Protein AF-A0A2D2M611-F1 (afdb_monomer_lite)

Secondary structure (DSSP, 8-state):
---HHHHHHHHHHHHHHHHHHHHHTTSGGGG-HHHHHHHHHHHHHHHHHHHHHTTTTS-HHHHHHHHHHHHHHHHHHHHHHHHHHS--PPPP---S-PPPHHHHHHHHHHHHHH-----

Structure (mmCIF, N/CA/C/O backbone):
data_AF-A0A2D2M611-F1
#
_entry.id   AF-A0A2D2M611-F1
#
loop_
_atom_site.group_PDB
_atom_site.id
_atom_site.type_symbol
_atom_site.label_atom_id
_atom_site.label_alt_id
_atom_site.label_comp_id
_atom_site.label_asym_id
_atom_site.label_entity_id
_atom_site.label_seq_id
_atom_site.pdbx_PDB_ins_code
_atom_site.Cartn_x
_atom_site.Cartn_y
_atom_site.Cartn_z
_atom_site.occupancy
_atom_site.B_iso_or_equiv
_atom_site.auth_seq_id
_atom_site.auth_comp_id
_atom_site.auth_asym_id
_atom_site.auth_atom_id
_atom_site.pdbx_PDB_model_num
ATOM 1 N N . MET A 1 1 ? 17.462 -1.170 -12.881 1.00 52.25 1 MET A N 1
ATOM 2 C CA . MET A 1 1 ? 17.053 -0.126 -11.914 1.00 52.25 1 MET A CA 1
ATOM 3 C C . MET A 1 1 ? 16.989 -0.755 -10.534 1.00 52.25 1 MET A C 1
ATOM 5 O O . MET A 1 1 ? 16.597 -1.909 -10.445 1.00 52.25 1 MET A O 1
ATOM 9 N N . SER A 1 2 ? 17.407 -0.056 -9.477 1.00 70.12 2 SER A N 1
ATOM 10 C CA . SER A 1 2 ? 17.293 -0.592 -8.115 1.00 70.12 2 SER A CA 1
ATOM 11 C C . SER A 1 2 ? 15.817 -0.695 -7.715 1.00 70.12 2 SER A C 1
ATOM 13 O O . SER A 1 2 ? 15.104 0.307 -7.730 1.00 70.12 2 SER A O 1
ATOM 15 N N . HIS A 1 3 ? 15.356 -1.893 -7.347 1.00 84.44 3 HIS A N 1
ATOM 16 C CA . HIS A 1 3 ? 14.005 -2.109 -6.811 1.00 84.44 3 HIS A CA 1
ATOM 17 C C . HIS A 1 3 ? 13.910 -1.815 -5.307 1.00 84.44 3 HIS A C 1
ATOM 19 O O . HIS A 1 3 ? 12.874 -2.078 -4.703 1.00 84.44 3 HIS A O 1
ATOM 25 N N . ALA A 1 4 ? 14.964 -1.263 -4.693 1.00 89.25 4 ALA A N 1
ATOM 26 C CA . ALA A 1 4 ? 15.029 -1.047 -3.251 1.00 89.25 4 ALA A CA 1
ATOM 27 C C . ALA A 1 4 ? 13.846 -0.217 -2.731 1.00 89.25 4 ALA A C 1
ATOM 29 O O . ALA A 1 4 ? 13.217 -0.601 -1.750 1.00 89.25 4 ALA A O 1
ATOM 30 N N . HIS A 1 5 ? 13.481 0.867 -3.426 1.00 90.12 5 HIS A N 1
ATOM 31 C CA . HIS A 1 5 ? 12.330 1.688 -3.035 1.00 90.12 5 HIS A CA 1
ATOM 32 C C . HIS A 1 5 ? 11.005 0.926 -3.133 1.00 90.12 5 HIS A C 1
ATOM 34 O O . HIS A 1 5 ? 10.155 1.065 -2.261 1.00 90.12 5 HIS A O 1
ATOM 40 N N . THR A 1 6 ? 10.829 0.115 -4.180 1.00 93.62 6 THR A N 1
ATOM 41 C CA . THR A 1 6 ? 9.627 -0.710 -4.360 1.00 93.62 6 THR A CA 1
ATOM 42 C C . THR A 1 6 ? 9.509 -1.745 -3.244 1.00 93.62 6 THR A C 1
ATOM 44 O O . THR A 1 6 ? 8.453 -1.869 -2.634 1.00 93.62 6 THR A O 1
ATOM 47 N N . LEU A 1 7 ? 10.607 -2.440 -2.935 1.00 95.06 7 LEU A N 1
ATOM 48 C CA . LEU A 1 7 ? 10.670 -3.439 -1.868 1.00 95.06 7 LEU A CA 1
ATOM 49 C C . LEU A 1 7 ? 10.435 -2.825 -0.484 1.00 95.06 7 LEU A C 1
ATOM 51 O O . LEU A 1 7 ? 9.702 -3.398 0.315 1.00 95.06 7 LEU A O 1
ATOM 55 N N . ALA A 1 8 ? 11.019 -1.660 -0.198 1.00 94.81 8 ALA A N 1
ATOM 56 C CA . ALA A 1 8 ? 10.838 -0.996 1.090 1.00 94.81 8 ALA A CA 1
ATOM 57 C C . ALA A 1 8 ? 9.402 -0.515 1.309 1.00 94.81 8 A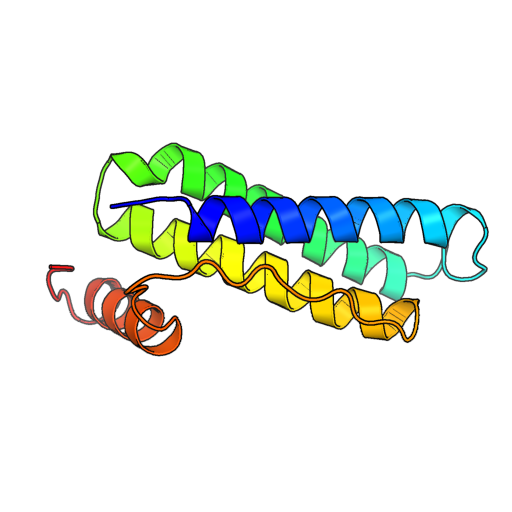LA A C 1
ATOM 59 O O . ALA A 1 8 ? 8.864 -0.686 2.401 1.00 94.81 8 ALA A O 1
ATOM 60 N N . ASP A 1 9 ? 8.765 0.036 0.276 1.00 96.00 9 ASP A N 1
ATOM 61 C CA . ASP A 1 9 ? 7.362 0.442 0.350 1.00 96.00 9 ASP A CA 1
ATOM 62 C C . ASP A 1 9 ? 6.425 -0.758 0.516 1.00 96.00 9 ASP A C 1
ATOM 64 O O . ASP A 1 9 ? 5.528 -0.729 1.359 1.00 96.00 9 ASP A O 1
ATOM 68 N N . LEU A 1 10 ? 6.666 -1.837 -0.235 1.00 97.38 10 LEU A N 1
ATOM 69 C CA . LEU A 1 10 ? 5.886 -3.067 -0.118 1.00 97.38 10 LEU A CA 1
ATOM 70 C C . LEU A 1 10 ? 6.037 -3.693 1.276 1.00 97.38 10 LEU A C 1
ATOM 72 O O . LEU A 1 10 ? 5.040 -4.007 1.923 1.00 97.38 10 LEU A O 1
ATOM 76 N N . GLY A 1 11 ? 7.272 -3.801 1.773 1.00 97.69 11 GLY A N 1
ATOM 77 C CA . GLY A 1 11 ? 7.550 -4.314 3.113 1.00 97.69 11 GLY A CA 1
ATOM 78 C C . GLY A 1 11 ? 6.939 -3.446 4.215 1.00 97.69 11 GLY A C 1
ATOM 79 O O . GLY A 1 11 ? 6.387 -3.972 5.181 1.00 97.69 11 GLY A O 1
ATOM 80 N N . PHE A 1 12 ? 6.968 -2.118 4.065 1.00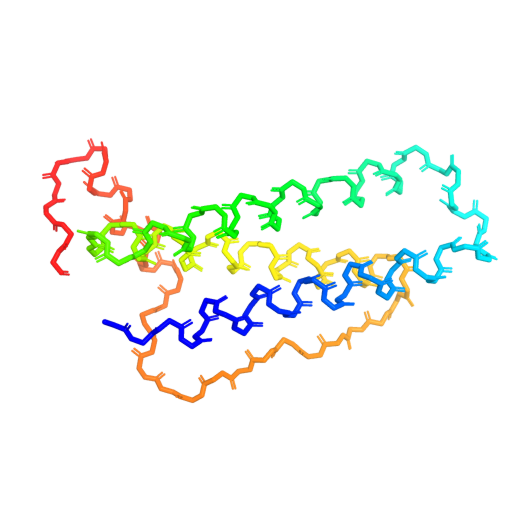 97.81 12 PHE A N 1
ATOM 81 C CA . PHE A 1 12 ? 6.280 -1.207 4.979 1.00 97.81 12 PHE A CA 1
ATOM 82 C C . PHE A 1 12 ? 4.771 -1.477 5.013 1.00 97.81 12 PHE A C 1
ATOM 84 O O . PHE A 1 12 ? 4.217 -1.660 6.097 1.00 97.81 12 PHE A O 1
ATOM 91 N N . ALA A 1 13 ? 4.121 -1.560 3.848 1.00 98.31 13 ALA A N 1
ATOM 92 C CA . ALA A 1 13 ? 2.685 -1.814 3.759 1.00 98.31 13 ALA A CA 1
ATOM 93 C C . ALA A 1 13 ? 2.298 -3.151 4.415 1.00 98.31 13 ALA A C 1
ATOM 95 O O . ALA A 1 13 ? 1.368 -3.193 5.220 1.00 98.31 13 ALA A O 1
ATOM 96 N N . GLN A 1 14 ? 3.059 -4.218 4.149 1.00 98.44 14 GLN A N 1
ATOM 97 C CA . GLN A 1 14 ? 2.863 -5.544 4.750 1.00 98.44 14 GLN A CA 1
ATOM 98 C C . GLN A 1 14 ? 3.019 -5.531 6.277 1.00 98.44 14 GLN A C 1
ATOM 100 O O . GL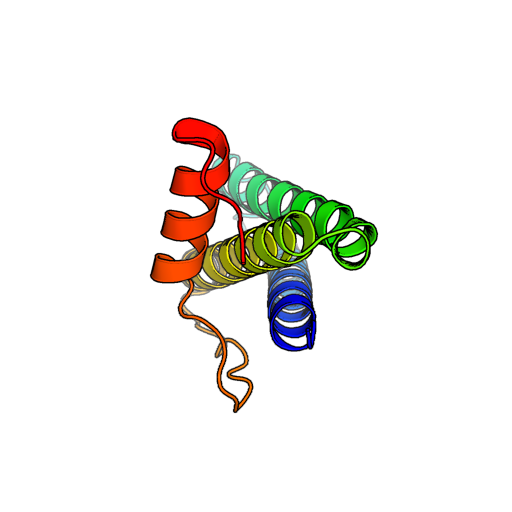N A 1 14 ? 2.242 -6.164 6.995 1.00 98.44 14 GLN A O 1
ATOM 105 N N . ASN A 1 15 ? 4.022 -4.819 6.793 1.00 97.94 15 ASN A N 1
ATOM 106 C CA . ASN A 1 15 ? 4.257 -4.726 8.233 1.00 97.94 15 ASN A CA 1
ATOM 107 C C . ASN A 1 15 ? 3.141 -3.949 8.937 1.00 97.94 15 ASN A C 1
ATOM 109 O O . ASN A 1 15 ? 2.657 -4.385 9.980 1.00 97.94 15 ASN A O 1
ATOM 113 N N . VAL A 1 16 ? 2.702 -2.832 8.353 1.00 97.94 16 VAL A N 1
ATOM 114 C CA . VAL A 1 16 ? 1.585 -2.047 8.887 1.00 97.94 16 VAL A CA 1
ATOM 115 C C . VAL A 1 16 ? 0.288 -2.849 8.849 1.00 97.94 16 VAL A C 1
ATOM 117 O O . VAL A 1 16 ? -0.404 -2.902 9.859 1.00 97.94 16 VAL A O 1
ATOM 120 N N . GLN A 1 17 ? -0.024 -3.524 7.738 1.00 98.06 17 GLN A N 1
ATOM 121 C CA . GLN A 1 17 ? -1.223 -4.360 7.630 1.00 98.06 17 GLN A CA 1
ATOM 122 C C . GLN A 1 17 ? -1.261 -5.421 8.735 1.00 98.06 17 GLN A C 1
ATOM 124 O O . GLN A 1 17 ? -2.266 -5.553 9.430 1.00 98.06 17 GLN A O 1
ATOM 129 N N . ARG A 1 18 ? -0.151 -6.139 8.940 1.00 97.69 18 ARG A N 1
ATOM 130 C CA . ARG A 1 18 ? -0.038 -7.148 9.999 1.00 97.69 18 ARG A CA 1
ATOM 131 C C . ARG A 1 18 ? -0.281 -6.550 11.381 1.00 97.69 18 ARG A C 1
ATOM 133 O O . ARG A 1 18 ? -1.102 -7.070 12.128 1.00 97.69 18 ARG A O 1
ATOM 140 N N . ALA A 1 19 ? 0.365 -5.424 11.682 1.00 96.44 19 ALA A N 1
ATOM 141 C CA . ALA A 1 19 ? 0.192 -4.732 12.954 1.00 96.44 19 ALA A CA 1
ATOM 142 C C . ALA A 1 19 ? -1.253 -4.243 13.166 1.00 96.44 19 ALA A C 1
ATOM 144 O O . ALA A 1 19 ? -1.753 -4.284 14.287 1.00 96.44 19 ALA A O 1
ATOM 145 N N . LEU A 1 20 ? -1.943 -3.804 12.107 1.00 96.56 20 LEU A N 1
ATOM 146 C CA . LEU A 1 20 ? -3.353 -3.411 12.181 1.00 96.56 20 LEU A CA 1
ATOM 147 C C . LEU A 1 20 ? -4.257 -4.616 12.439 1.00 96.56 20 LEU A C 1
ATOM 149 O O . LEU A 1 20 ? -5.108 -4.549 13.320 1.00 96.56 20 LEU A O 1
ATOM 153 N N . VAL A 1 21 ? -4.051 -5.728 11.732 1.00 96.50 21 VAL A N 1
ATOM 154 C CA . VAL A 1 21 ? -4.812 -6.967 11.960 1.00 96.50 21 VAL A CA 1
ATOM 155 C C . VAL A 1 21 ? -4.625 -7.465 13.394 1.00 96.50 21 VAL A C 1
ATOM 157 O O . VAL A 1 21 ? -5.605 -7.837 14.036 1.00 96.50 21 VAL A O 1
ATOM 160 N N . GLU A 1 22 ? -3.398 -7.427 13.916 1.00 96.06 22 GLU A N 1
ATOM 161 C CA . GLU A 1 22 ? -3.093 -7.759 15.313 1.00 96.06 22 GLU A CA 1
ATOM 162 C C . GLU A 1 22 ? -3.780 -6.795 16.292 1.00 96.06 22 GLU A C 1
ATOM 164 O O . GLU A 1 22 ? -4.421 -7.237 17.246 1.00 96.06 22 GLU A O 1
ATOM 169 N N . HIS A 1 23 ? -3.710 -5.484 16.037 1.00 94.44 23 HIS A N 1
ATOM 170 C CA . HIS A 1 23 ? -4.365 -4.459 16.853 1.00 94.44 23 HIS A CA 1
ATOM 171 C C . HIS A 1 23 ? -5.888 -4.650 16.917 1.00 94.44 23 HIS A C 1
ATOM 173 O O . HIS A 1 23 ? -6.497 -4.468 17.974 1.00 94.44 23 HIS A O 1
ATOM 179 N N . LEU A 1 24 ? -6.505 -5.054 15.804 1.00 95.50 24 LEU A N 1
ATOM 180 C CA . LEU A 1 24 ? -7.948 -5.235 15.704 1.00 95.50 24 LEU A CA 1
ATOM 181 C C . LEU A 1 24 ? -8.470 -6.452 16.480 1.00 95.50 24 LEU A C 1
ATOM 183 O O . LEU A 1 24 ? -9.626 -6.428 16.885 1.00 95.50 24 LEU A O 1
ATOM 187 N N . GLN A 1 25 ? -7.657 -7.478 16.767 1.00 93.12 25 GLN A N 1
ATOM 188 C CA . GLN A 1 25 ? -8.133 -8.695 17.454 1.00 93.12 25 GLN A CA 1
ATOM 189 C C . GLN A 1 25 ? -8.764 -8.430 18.831 1.00 93.12 25 GLN A C 1
ATOM 191 O O . GLN A 1 25 ? -9.661 -9.162 19.248 1.00 93.12 25 GLN A O 1
ATOM 196 N N . GLY A 1 26 ? -8.310 -7.387 19.533 1.00 89.69 26 GLY A N 1
ATOM 197 C CA . GLY A 1 26 ? -8.866 -6.948 20.819 1.00 89.69 26 GLY A CA 1
ATOM 198 C C . GLY A 1 26 ? -9.731 -5.687 20.735 1.00 89.69 26 GLY A C 1
ATOM 199 O O . GLY A 1 26 ? -10.114 -5.148 21.772 1.00 89.69 26 GLY A O 1
ATOM 200 N N . SER A 1 27 ? -9.999 -5.186 19.529 1.00 93.31 27 SER A N 1
ATOM 201 C CA . SER A 1 27 ? -10.702 -3.924 19.297 1.00 93.31 27 SER A CA 1
ATOM 202 C C . SER A 1 27 ? -12.195 -4.155 19.047 1.00 93.31 27 SER A C 1
ATOM 204 O O . SER A 1 27 ? -12.554 -5.110 18.355 1.00 93.31 27 SER A O 1
ATOM 206 N N . PRO A 1 28 ? -13.090 -3.259 19.507 1.00 92.00 28 PRO A N 1
ATOM 207 C CA . PRO A 1 28 ? -14.497 -3.289 19.101 1.00 92.00 28 PRO A CA 1
ATOM 208 C C . PRO A 1 28 ? -14.686 -3.079 17.589 1.00 92.00 28 PRO A C 1
ATOM 210 O O . PRO A 1 28 ? -15.744 -3.397 17.059 1.00 92.00 28 PRO A O 1
ATOM 213 N N . LEU A 1 29 ? -13.667 -2.568 16.889 1.00 93.25 29 LEU A N 1
ATOM 214 C CA . LEU A 1 29 ? -13.699 -2.333 15.445 1.00 93.25 29 LEU A CA 1
ATOM 215 C C . LEU A 1 29 ? -13.476 -3.599 14.606 1.00 93.25 29 LEU A C 1
ATOM 217 O O . LEU A 1 29 ? -13.594 -3.536 13.388 1.00 93.25 29 LEU A O 1
ATOM 221 N N . LYS A 1 30 ? -13.145 -4.753 15.205 1.00 93.44 30 LYS A N 1
ATOM 222 C CA . LYS A 1 30 ? -12.809 -5.960 14.424 1.00 93.44 30 LYS A CA 1
ATOM 223 C C . LYS A 1 30 ? -13.955 -6.424 13.511 1.00 93.44 30 LYS A C 1
ATOM 225 O O . LYS A 1 30 ? -13.694 -6.959 12.439 1.00 93.44 30 LYS A O 1
ATOM 230 N N . ASP A 1 31 ? -15.196 -6.234 13.961 1.00 94.81 31 ASP A N 1
ATOM 231 C CA . ASP A 1 31 ? -16.411 -6.663 13.261 1.00 94.81 31 ASP A CA 1
ATOM 232 C C . ASP A 1 31 ? -17.087 -5.487 12.523 1.00 94.81 31 ASP A C 1
ATOM 234 O O . ASP A 1 31 ? -18.163 -5.637 11.941 1.00 94.81 31 ASP A O 1
ATOM 238 N N . ASP A 1 32 ? -16.466 -4.302 12.536 1.00 97.00 32 ASP A N 1
ATOM 239 C CA . ASP A 1 32 ? -16.965 -3.133 11.821 1.00 97.00 32 ASP A CA 1
ATOM 240 C C . ASP A 1 32 ? -16.754 -3.294 10.307 1.00 97.00 32 ASP A C 1
ATOM 242 O O . ASP A 1 32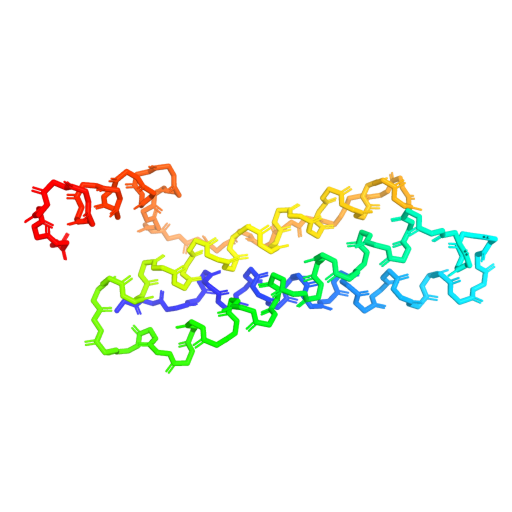 ? -15.651 -3.555 9.824 1.00 97.00 32 ASP A O 1
ATOM 246 N N . THR A 1 33 ? -17.826 -3.117 9.530 1.00 97.25 33 THR A N 1
ATOM 247 C CA . THR A 1 33 ? -17.807 -3.385 8.082 1.00 97.25 33 THR A CA 1
ATOM 248 C C . THR A 1 33 ? -16.867 -2.445 7.329 1.00 97.25 33 THR A C 1
ATOM 250 O O . THR A 1 33 ? -16.210 -2.875 6.381 1.00 97.25 33 THR A O 1
ATOM 253 N N . LEU A 1 34 ? -16.771 -1.177 7.742 1.00 96.38 34 LEU A N 1
ATOM 254 C CA . LEU A 1 34 ? -15.875 -0.210 7.103 1.00 96.38 34 LEU A CA 1
ATOM 255 C C . LEU A 1 34 ? -14.412 -0.528 7.414 1.00 96.38 34 LEU A C 1
ATOM 257 O O . LEU A 1 34 ? -13.564 -0.461 6.527 1.00 96.38 34 LEU A O 1
ATOM 261 N N . THR A 1 35 ? -14.131 -0.952 8.643 1.00 97.06 35 THR A N 1
ATOM 262 C CA . THR A 1 35 ? -12.807 -1.412 9.064 1.00 97.06 35 THR A CA 1
ATOM 263 C C . THR A 1 35 ? -12.378 -2.642 8.264 1.00 97.06 35 THR A C 1
ATOM 265 O O . THR A 1 35 ? -11.286 -2.649 7.693 1.00 97.06 35 THR A O 1
ATOM 268 N N . ILE A 1 36 ? -13.251 -3.648 8.138 1.00 96.62 36 ILE A N 1
ATOM 269 C CA . ILE A 1 36 ? -12.996 -4.848 7.326 1.00 96.62 36 ILE A CA 1
ATOM 270 C C . ILE A 1 36 ? -12.732 -4.466 5.863 1.00 96.62 36 ILE A C 1
ATOM 272 O O . ILE A 1 36 ? -11.749 -4.919 5.276 1.00 96.62 36 ILE A O 1
ATOM 276 N N . ALA A 1 37 ? -13.568 -3.601 5.280 1.00 98.00 37 ALA A N 1
ATOM 277 C CA . ALA A 1 37 ? -13.407 -3.154 3.899 1.00 98.00 37 ALA A CA 1
ATOM 278 C C . ALA A 1 37 ? -12.082 -2.405 3.680 1.00 98.00 37 ALA A C 1
ATOM 280 O O . ALA A 1 37 ? -11.404 -2.642 2.682 1.00 98.00 37 ALA A O 1
ATOM 281 N N . SER A 1 38 ? -11.679 -1.545 4.617 1.00 98.00 38 SER A N 1
ATOM 282 C CA . SER A 1 38 ? -10.418 -0.801 4.538 1.00 98.00 38 SER A CA 1
ATOM 283 C C . SER A 1 38 ? -9.187 -1.702 4.649 1.00 98.00 38 SER A C 1
ATOM 285 O O . SER A 1 38 ? -8.215 -1.496 3.919 1.00 98.00 38 SER A O 1
ATOM 287 N N . ILE A 1 39 ? -9.221 -2.718 5.518 1.00 97.88 39 ILE A N 1
ATOM 288 C CA . ILE A 1 39 ? -8.151 -3.725 5.604 1.00 97.88 39 ILE A CA 1
ATOM 289 C C . ILE A 1 39 ? -8.090 -4.557 4.316 1.00 97.88 39 ILE A C 1
ATOM 291 O O . ILE A 1 39 ? -6.997 -4.787 3.798 1.00 97.88 39 ILE A O 1
ATOM 295 N N . GLY A 1 40 ? -9.244 -4.942 3.763 1.00 98.00 40 GLY A N 1
ATOM 296 C CA . GLY A 1 40 ? -9.331 -5.658 2.489 1.00 98.00 40 GLY A CA 1
ATOM 297 C C . GLY A 1 40 ? -8.816 -4.846 1.292 1.00 98.00 40 GLY A C 1
ATOM 298 O O . GLY A 1 40 ? -8.076 -5.379 0.469 1.00 98.00 40 GLY A O 1
ATOM 299 N N . ASP A 1 41 ? -9.132 -3.548 1.204 1.00 98.44 41 ASP A N 1
ATOM 300 C CA . ASP A 1 41 ? -8.567 -2.644 0.182 1.00 98.44 41 ASP A CA 1
ATOM 301 C C . ASP A 1 41 ? -7.034 -2.600 0.266 1.00 98.44 41 ASP A C 1
ATOM 303 O O . ASP A 1 41 ? -6.349 -2.714 -0.754 1.00 98.44 41 ASP A O 1
ATOM 307 N N . LEU A 1 42 ? -6.480 -2.502 1.480 1.00 98.56 42 LEU A N 1
ATOM 308 C CA . LEU A 1 42 ? -5.033 -2.546 1.673 1.00 98.56 42 LEU A CA 1
ATOM 309 C C . LEU A 1 42 ? -4.435 -3.897 1.241 1.00 98.56 42 LEU A C 1
ATOM 311 O O . LEU A 1 42 ? -3.404 -3.912 0.567 1.00 98.56 42 LEU A O 1
ATOM 315 N N . GLU A 1 43 ? -5.086 -5.016 1.570 1.00 98.50 43 GLU A N 1
ATOM 316 C CA . GLU A 1 43 ? -4.653 -6.361 1.166 1.00 98.50 43 GLU A CA 1
ATOM 317 C C . GLU A 1 43 ? -4.570 -6.505 -0.357 1.00 98.50 43 GLU A C 1
ATOM 319 O O . GLU A 1 43 ? -3.551 -6.948 -0.891 1.00 98.50 43 GLU A O 1
ATOM 324 N N . VAL A 1 44 ? -5.604 -6.049 -1.069 1.00 98.62 44 VAL A N 1
ATOM 325 C CA . VAL A 1 44 ? -5.651 -6.079 -2.536 1.00 98.62 44 VAL A CA 1
ATOM 326 C C . VAL A 1 44 ? -4.525 -5.240 -3.141 1.00 98.62 44 VAL A C 1
ATOM 328 O O . VAL A 1 44 ? -3.865 -5.683 -4.083 1.00 98.62 44 VAL A O 1
ATOM 331 N N . ARG A 1 45 ? -4.256 -4.047 -2.597 1.00 98.75 45 ARG A N 1
ATOM 332 C CA . ARG A 1 45 ? -3.164 -3.182 -3.078 1.00 98.75 45 ARG A CA 1
ATOM 333 C C . ARG A 1 45 ? -1.794 -3.818 -2.871 1.00 98.75 45 ARG A C 1
ATOM 335 O O . ARG A 1 45 ? -0.959 -3.747 -3.771 1.00 98.75 45 ARG A O 1
ATOM 342 N N . ILE A 1 46 ? -1.566 -4.446 -1.717 1.00 98.75 46 ILE A N 1
ATOM 343 C CA . ILE A 1 46 ? -0.323 -5.173 -1.421 1.00 98.75 46 ILE A CA 1
ATOM 344 C C . ILE A 1 46 ? -0.147 -6.332 -2.405 1.00 98.75 46 ILE A C 1
ATOM 346 O O . ILE A 1 46 ? 0.913 -6.446 -3.020 1.00 98.75 46 ILE A O 1
ATOM 350 N N . ALA A 1 47 ? -1.186 -7.145 -2.609 1.00 98.75 47 ALA A N 1
ATOM 351 C CA . ALA A 1 47 ? -1.144 -8.272 -3.538 1.00 98.75 47 ALA A CA 1
ATOM 352 C C . ALA A 1 47 ? -0.885 -7.821 -4.988 1.00 98.75 47 ALA A C 1
ATOM 354 O O . ALA A 1 47 ? -0.074 -8.419 -5.696 1.00 98.75 47 ALA A O 1
ATOM 355 N N . ALA A 1 48 ? -1.521 -6.731 -5.426 1.00 98.50 48 ALA A N 1
ATOM 356 C CA . ALA A 1 48 ? -1.285 -6.155 -6.746 1.00 98.50 48 ALA A CA 1
ATOM 357 C C . ALA A 1 48 ? 0.159 -5.647 -6.904 1.00 98.50 48 ALA A C 1
ATOM 359 O O . ALA A 1 48 ? 0.799 -5.909 -7.923 1.00 98.50 48 ALA A O 1
ATOM 360 N N . ALA A 1 49 ? 0.691 -4.946 -5.897 1.00 98.38 49 ALA A N 1
ATOM 361 C CA . ALA A 1 49 ? 2.067 -4.459 -5.907 1.00 98.38 49 ALA A CA 1
ATOM 362 C C . ALA A 1 49 ? 3.090 -5.604 -5.972 1.00 98.38 49 ALA A C 1
ATOM 364 O O . ALA A 1 49 ? 4.054 -5.510 -6.733 1.00 98.38 49 ALA A O 1
ATOM 365 N N . ASP A 1 50 ? 2.858 -6.691 -5.235 1.00 98.31 50 ASP A N 1
ATOM 366 C CA . ASP A 1 50 ? 3.705 -7.887 -5.249 1.00 98.31 50 ASP A CA 1
ATOM 367 C C . ASP A 1 50 ? 3.698 -8.579 -6.626 1.00 98.31 50 ASP A C 1
ATOM 369 O O . ASP A 1 50 ? 4.749 -8.823 -7.224 1.00 98.31 50 ASP A O 1
ATOM 373 N N . ALA A 1 51 ? 2.511 -8.778 -7.209 1.00 98.31 51 ALA A N 1
ATOM 374 C CA . ALA A 1 51 ? 2.361 -9.371 -8.539 1.00 98.31 51 ALA A CA 1
ATOM 375 C C . ALA A 1 51 ? 3.011 -8.530 -9.657 1.00 98.31 51 ALA A C 1
ATOM 377 O O . ALA A 1 51 ? 3.539 -9.072 -10.634 1.00 98.31 51 ALA A O 1
ATOM 378 N N . LEU A 1 52 ? 2.983 -7.201 -9.531 1.00 97.50 52 LEU A N 1
ATOM 379 C CA . LEU A 1 52 ? 3.663 -6.290 -10.454 1.00 97.50 52 LEU A CA 1
ATOM 380 C C . LEU A 1 52 ? 5.180 -6.305 -10.246 1.00 97.50 52 LEU A C 1
ATOM 382 O O . LEU A 1 52 ? 5.932 -6.285 -11.221 1.00 97.50 52 LEU A O 1
ATOM 386 N N . LEU A 1 53 ? 5.645 -6.388 -8.998 1.00 97.19 53 LEU A N 1
ATOM 387 C CA . LEU A 1 53 ? 7.067 -6.500 -8.686 1.00 97.19 53 LEU A CA 1
ATOM 388 C C . LEU A 1 53 ? 7.679 -7.777 -9.278 1.00 97.19 53 LEU A C 1
ATOM 390 O O . LEU A 1 53 ? 8.779 -7.717 -9.825 1.00 97.19 53 LEU A O 1
ATOM 394 N N . ALA A 1 54 ? 6.947 -8.894 -9.275 1.00 97.06 54 ALA A N 1
ATOM 395 C CA . ALA A 1 54 ? 7.377 -10.137 -9.921 1.00 97.06 54 ALA A CA 1
ATOM 396 C C . ALA A 1 54 ? 7.640 -9.986 -11.437 1.00 97.06 54 ALA A C 1
ATOM 398 O O . ALA A 1 54 ? 8.398 -10.758 -12.024 1.00 97.06 54 ALA A O 1
ATOM 399 N N . GLN A 1 55 ? 7.034 -8.983 -12.080 1.00 94.88 55 GLN A N 1
ATOM 400 C CA . GLN A 1 55 ? 7.178 -8.691 -13.511 1.00 94.88 55 GLN A CA 1
ATOM 401 C C . GLN A 1 55 ? 8.144 -7.530 -13.788 1.00 94.88 55 GLN A C 1
ATOM 403 O O . GLN A 1 55 ? 8.541 -7.323 -14.930 1.00 94.88 55 GLN A O 1
ATOM 408 N N . ALA A 1 56 ? 8.587 -6.807 -12.754 1.00 93.56 56 ALA A N 1
ATOM 409 C CA . ALA A 1 56 ? 9.352 -5.564 -12.866 1.00 93.56 56 ALA A CA 1
ATOM 410 C C . ALA A 1 56 ? 10.690 -5.689 -13.620 1.00 93.56 56 ALA A C 1
ATOM 412 O O . ALA A 1 56 ? 11.256 -4.678 -14.030 1.00 93.56 56 ALA A O 1
ATOM 413 N N . GLY A 1 57 ? 11.208 -6.907 -13.794 1.00 90.25 57 GLY A N 1
ATOM 414 C CA . GLY A 1 57 ? 12.444 -7.167 -14.527 1.00 90.25 57 GLY A CA 1
ATOM 415 C C . GLY A 1 57 ? 12.308 -7.215 -16.052 1.00 90.25 57 GLY A C 1
ATOM 416 O O . GLY A 1 57 ? 13.342 -7.222 -16.717 1.00 90.25 57 GLY A O 1
ATOM 417 N N . ARG A 1 58 ? 11.096 -7.271 -16.631 1.00 91.38 58 ARG A N 1
ATOM 418 C CA . ARG A 1 58 ? 10.955 -7.477 -18.089 1.00 91.38 58 ARG A CA 1
ATOM 419 C C . ARG A 1 58 ? 10.967 -6.170 -18.891 1.00 91.38 58 ARG A C 1
ATOM 421 O O . ARG A 1 58 ? 11.317 -6.196 -20.069 1.00 91.38 58 ARG A O 1
ATOM 428 N N . SER A 1 59 ? 10.667 -5.026 -18.273 1.00 91.38 59 SER A N 1
ATOM 429 C CA . SER A 1 59 ? 10.702 -3.710 -18.925 1.00 91.38 59 SER A CA 1
ATOM 430 C C . SER A 1 59 ? 10.790 -2.542 -17.933 1.00 91.38 59 SER A C 1
ATOM 432 O O . SER A 1 59 ? 10.455 -2.665 -16.753 1.00 91.38 59 SER A O 1
ATOM 434 N N . SER A 1 60 ? 11.195 -1.361 -18.421 1.00 90.00 60 SER A N 1
ATOM 435 C CA . SER A 1 60 ? 11.145 -0.107 -17.647 1.00 90.00 60 SER A CA 1
ATOM 436 C C . SER A 1 60 ? 9.714 0.257 -17.228 1.00 90.00 60 SER A C 1
ATOM 438 O O . SER A 1 60 ? 9.509 0.804 -16.144 1.00 90.00 60 SER A O 1
ATOM 440 N N . VAL A 1 61 ? 8.728 -0.094 -18.059 1.00 92.62 61 VAL A N 1
ATOM 441 C CA . VAL A 1 61 ? 7.293 0.107 -17.816 1.00 92.62 61 VAL A CA 1
ATOM 442 C C . VAL A 1 61 ? 6.808 -0.731 -16.643 1.00 92.62 61 VAL A C 1
ATOM 444 O O . VAL A 1 61 ? 6.185 -0.187 -15.731 1.00 92.62 61 VAL A O 1
ATOM 447 N N . GLU A 1 62 ? 7.126 -2.025 -16.598 1.00 93.69 62 GLU A N 1
ATOM 448 C CA . GLU A 1 62 ? 6.747 -2.878 -15.465 1.00 93.69 62 GLU A CA 1
ATOM 449 C C . GLU A 1 62 ? 7.474 -2.458 -14.186 1.00 93.69 62 GLU A C 1
ATOM 451 O O . GLU A 1 62 ? 6.851 -2.395 -13.127 1.00 93.69 62 GLU A O 1
ATOM 456 N N . ALA A 1 63 ? 8.754 -2.077 -14.272 1.00 93.31 63 ALA A N 1
ATOM 457 C CA . ALA A 1 63 ? 9.490 -1.543 -13.126 1.00 93.31 63 ALA A CA 1
ATOM 458 C C . ALA A 1 63 ? 8.831 -0.279 -12.550 1.00 93.31 63 ALA A C 1
ATOM 460 O O . ALA A 1 63 ? 8.674 -0.154 -11.331 1.00 93.31 63 ALA A O 1
ATOM 461 N N . ALA A 1 64 ? 8.418 0.646 -13.419 1.00 92.88 64 ALA A N 1
ATOM 462 C CA . ALA A 1 64 ? 7.719 1.859 -13.021 1.00 92.88 64 ALA A CA 1
ATOM 463 C C . ALA A 1 64 ? 6.324 1.553 -12.445 1.00 92.88 64 ALA A C 1
ATOM 465 O O . ALA A 1 64 ? 5.934 2.113 -11.420 1.00 92.88 64 ALA A O 1
ATOM 466 N N . THR A 1 65 ? 5.592 0.622 -13.057 1.00 95.25 65 THR A N 1
ATOM 467 C CA . THR A 1 65 ? 4.253 0.219 -12.604 1.00 95.25 65 THR A CA 1
ATOM 468 C C . THR A 1 65 ? 4.317 -0.412 -11.211 1.00 95.25 65 THR A C 1
ATOM 470 O O . THR A 1 65 ? 3.583 -0.000 -10.313 1.00 95.25 65 THR A O 1
ATOM 473 N N . ALA A 1 66 ? 5.267 -1.325 -10.982 1.00 96.31 66 ALA A N 1
ATOM 474 C CA . ALA A 1 66 ? 5.514 -1.922 -9.672 1.00 96.31 66 ALA A CA 1
ATOM 475 C C . ALA A 1 66 ? 5.891 -0.870 -8.618 1.00 96.31 66 ALA A C 1
ATOM 477 O O . ALA A 1 66 ? 5.380 -0.889 -7.498 1.00 96.31 66 ALA A O 1
ATOM 478 N N . ARG A 1 67 ? 6.756 0.091 -8.979 1.00 95.06 67 ARG A N 1
ATOM 479 C CA . ARG A 1 67 ? 7.160 1.188 -8.088 1.00 95.06 67 ARG A CA 1
ATOM 480 C C . ARG A 1 67 ? 5.967 2.030 -7.633 1.00 95.06 67 ARG A C 1
ATOM 482 O O . ARG A 1 67 ? 5.927 2.385 -6.454 1.00 95.06 67 ARG A O 1
ATOM 489 N N . LEU A 1 68 ? 5.034 2.365 -8.528 1.00 95.44 68 LEU A N 1
ATOM 490 C CA . LEU A 1 68 ? 3.824 3.118 -8.170 1.00 95.44 68 LEU A CA 1
ATOM 491 C C . LEU A 1 68 ? 2.873 2.299 -7.307 1.00 95.44 68 LEU A C 1
ATOM 493 O O . LEU A 1 68 ? 2.443 2.798 -6.273 1.00 95.44 68 LEU A O 1
ATOM 497 N N . ALA A 1 69 ? 2.599 1.050 -7.684 1.00 97.31 69 ALA A N 1
ATOM 498 C CA . ALA A 1 69 ? 1.699 0.190 -6.922 1.00 97.31 69 ALA A CA 1
ATOM 499 C C . ALA A 1 69 ? 2.183 0.004 -5.474 1.00 97.31 69 ALA A C 1
ATOM 501 O O . ALA A 1 69 ? 1.412 0.188 -4.533 1.00 97.31 69 ALA A O 1
ATOM 502 N N . ALA A 1 70 ? 3.481 -0.255 -5.274 1.00 97.31 70 ALA A N 1
ATOM 503 C CA . ALA A 1 70 ? 4.057 -0.347 -3.933 1.00 97.31 70 ALA A CA 1
ATOM 504 C C . ALA A 1 70 ? 3.950 0.979 -3.163 1.00 97.31 70 ALA A C 1
ATOM 506 O O . ALA A 1 70 ? 3.619 0.981 -1.979 1.00 97.31 70 ALA A O 1
ATOM 507 N N . ALA A 1 71 ? 4.181 2.119 -3.826 1.00 95.88 71 ALA A N 1
ATOM 508 C CA . ALA A 1 71 ? 4.034 3.421 -3.182 1.00 95.88 71 ALA A CA 1
ATOM 509 C C . ALA A 1 71 ? 2.601 3.719 -2.734 1.00 95.88 71 ALA A C 1
ATOM 511 O O . ALA A 1 71 ? 2.417 4.338 -1.687 1.00 95.88 71 ALA A O 1
ATOM 512 N N . GLU A 1 72 ? 1.612 3.314 -3.525 1.00 96.62 72 GLU A N 1
ATOM 513 C CA . GLU A 1 72 ? 0.195 3.486 -3.214 1.00 96.62 72 GLU A CA 1
ATOM 514 C C . GLU A 1 72 ? -0.247 2.572 -2.078 1.00 96.62 72 GLU A C 1
ATOM 516 O O . GLU A 1 72 ? -0.961 3.023 -1.186 1.00 96.62 72 GLU A O 1
ATOM 521 N N . ALA A 1 73 ? 0.225 1.322 -2.060 1.00 98.38 73 ALA A N 1
ATOM 522 C CA . ALA A 1 73 ? 0.016 0.418 -0.935 1.00 98.38 73 ALA A CA 1
ATOM 523 C C . ALA A 1 73 ? 0.617 0.997 0.357 1.00 98.38 73 ALA A C 1
ATOM 525 O O . ALA A 1 73 ? -0.057 1.047 1.384 1.00 98.38 73 ALA A O 1
ATOM 526 N N . ALA A 1 74 ? 1.851 1.511 0.299 1.00 97.50 74 ALA A N 1
ATOM 527 C CA . ALA A 1 74 ? 2.502 2.147 1.442 1.00 97.50 74 ALA A CA 1
ATOM 528 C C . ALA A 1 74 ? 1.759 3.402 1.919 1.00 97.50 74 ALA A C 1
ATOM 530 O O . ALA A 1 74 ? 1.579 3.589 3.119 1.00 97.50 74 ALA A O 1
ATOM 531 N N . GLN A 1 75 ? 1.299 4.251 0.998 1.00 96.06 75 GLN A N 1
ATOM 532 C CA . GLN A 1 75 ? 0.509 5.428 1.354 1.00 96.06 75 GLN A CA 1
ATOM 533 C C . GLN A 1 75 ? -0.807 5.028 2.032 1.00 96.06 75 GLN A C 1
ATOM 535 O O . GLN A 1 75 ? -1.107 5.538 3.111 1.00 96.06 75 GLN A O 1
ATOM 540 N N . ARG A 1 76 ? -1.553 4.081 1.448 1.00 97.94 76 ARG A N 1
ATOM 541 C CA . ARG A 1 76 ? -2.812 3.605 2.032 1.00 97.94 76 ARG A CA 1
ATOM 542 C C . ARG A 1 76 ? -2.592 2.987 3.411 1.00 97.94 76 ARG A C 1
ATOM 544 O O . ARG A 1 76 ? -3.383 3.230 4.314 1.00 97.94 76 ARG A O 1
ATOM 551 N N . ALA A 1 77 ? -1.499 2.247 3.593 1.00 98.19 77 ALA A N 1
ATOM 552 C CA . ALA A 1 77 ? -1.115 1.705 4.890 1.00 98.19 77 ALA A CA 1
ATOM 553 C C . ALA A 1 77 ? -0.879 2.812 5.929 1.00 98.19 77 ALA A C 1
ATOM 555 O O . ALA A 1 77 ? -1.402 2.723 7.037 1.00 98.19 77 ALA A O 1
ATOM 556 N N . SER A 1 78 ? -0.143 3.875 5.578 1.00 97.06 78 SER A N 1
ATOM 557 C CA . SER A 1 78 ? 0.070 5.021 6.475 1.00 97.06 78 SER A CA 1
ATOM 558 C C . SER A 1 78 ? -1.238 5.712 6.862 1.00 97.06 78 SER A C 1
ATOM 560 O O . SER A 1 78 ? -1.443 6.008 8.036 1.00 97.06 78 SER A O 1
ATOM 562 N N . GLU A 1 79 ? -2.120 5.960 5.893 1.00 97.19 79 GLU A N 1
ATOM 563 C CA . GLU A 1 79 ? -3.429 6.578 6.132 1.00 97.19 79 GLU A CA 1
ATOM 564 C C . GLU A 1 79 ? -4.280 5.718 7.070 1.00 97.19 79 GLU A C 1
ATOM 566 O O . GLU A 1 79 ? -4.774 6.210 8.083 1.00 97.19 79 GLU A O 1
ATOM 571 N N . LEU A 1 80 ? -4.382 4.419 6.778 1.00 97.19 80 LEU A N 1
ATOM 572 C CA . LEU A 1 80 ? -5.192 3.492 7.560 1.00 97.19 80 LEU A CA 1
ATOM 573 C C . LEU A 1 80 ? -4.643 3.294 8.978 1.00 97.19 80 LEU A C 1
ATOM 575 O O . LEU A 1 80 ? -5.402 3.132 9.931 1.00 97.19 80 LEU A O 1
ATOM 579 N N . GLN A 1 81 ? -3.322 3.349 9.145 1.00 96.94 81 GLN A N 1
ATOM 580 C CA . GLN A 1 81 ? -2.706 3.297 10.464 1.00 96.94 81 GLN A CA 1
ATOM 581 C C . GLN A 1 81 ? -3.103 4.499 11.323 1.00 96.94 81 GLN A C 1
ATOM 583 O O . GLN A 1 81 ? -3.453 4.324 12.492 1.00 96.94 81 GLN A O 1
ATOM 588 N N . VAL A 1 82 ? -3.084 5.705 10.749 1.00 96.62 82 VAL A N 1
ATOM 589 C CA . VAL A 1 82 ? -3.519 6.919 11.449 1.00 96.62 82 VAL A CA 1
ATOM 590 C C . VAL A 1 82 ? -5.006 6.837 11.776 1.00 96.62 82 VAL A C 1
ATOM 592 O O . VAL A 1 82 ? -5.387 7.124 12.907 1.00 96.62 82 VAL A O 1
ATOM 595 N N . GLU A 1 83 ? -5.826 6.392 10.826 1.00 95.38 83 GLU A N 1
ATOM 596 C CA . GLU A 1 83 ? -7.273 6.241 10.993 1.00 95.38 83 GLU A CA 1
ATOM 597 C C . GLU A 1 83 ? -7.634 5.290 12.145 1.00 95.38 83 GLU A C 1
ATOM 599 O O . GLU A 1 83 ? -8.430 5.647 13.011 1.00 95.38 83 GLU A O 1
ATOM 604 N N . LEU A 1 84 ? -7.018 4.103 12.199 1.00 95.06 84 LEU A N 1
ATOM 605 C CA . LEU A 1 84 ? -7.393 3.061 13.162 1.00 95.06 84 LEU A CA 1
ATOM 606 C C . LEU A 1 84 ? -6.673 3.164 14.510 1.00 95.06 84 LEU A C 1
ATOM 608 O O . LEU A 1 84 ? -7.178 2.660 15.510 1.00 95.06 84 LEU A O 1
ATOM 612 N N . THR A 1 85 ? -5.488 3.779 14.556 1.00 94.38 85 THR A N 1
ATOM 613 C CA . THR A 1 85 ? -4.648 3.781 15.772 1.00 94.38 85 THR A CA 1
ATOM 614 C C . THR A 1 85 ? -4.316 5.175 16.297 1.00 94.38 85 THR A C 1
ATOM 616 O O . THR A 1 85 ? -3.787 5.298 17.404 1.00 94.38 85 THR A O 1
ATOM 619 N N . GLY A 1 86 ? -4.560 6.228 15.509 1.00 93.94 86 GLY A N 1
ATOM 620 C CA . GLY A 1 86 ? -4.115 7.593 15.802 1.00 93.94 86 GLY A CA 1
ATOM 621 C C . GLY A 1 86 ? -2.593 7.778 15.761 1.00 93.94 86 GLY A C 1
ATOM 622 O O . GLY A 1 86 ? -2.093 8.835 16.144 1.00 93.94 86 GLY A O 1
ATOM 623 N N . ARG A 1 87 ? -1.834 6.758 15.342 1.00 90.56 87 ARG A N 1
ATOM 624 C CA . ARG A 1 87 ? -0.367 6.766 15.296 1.00 90.56 87 ARG A CA 1
ATOM 625 C C . ARG A 1 87 ? 0.122 6.724 13.859 1.00 90.56 87 ARG A C 1
ATOM 627 O O . ARG A 1 87 ? -0.519 6.152 12.985 1.00 90.56 87 ARG A O 1
ATOM 634 N N . GLN A 1 88 ? 1.308 7.279 13.647 1.00 89.00 88 GLN A N 1
ATOM 635 C CA . GLN A 1 88 ? 2.000 7.237 12.367 1.00 89.00 88 GLN A CA 1
ATOM 636 C C . GLN A 1 88 ? 3.333 6.510 12.531 1.00 89.00 88 GLN A C 1
ATOM 638 O O . GLN A 1 88 ? 4.159 6.894 13.360 1.00 89.00 88 GLN A O 1
ATOM 643 N N . THR A 1 89 ? 3.564 5.476 11.727 1.00 88.56 89 THR A N 1
ATOM 644 C CA . THR A 1 89 ? 4.899 4.909 11.541 1.00 88.56 89 THR A CA 1
ATOM 645 C C . THR A 1 89 ? 5.579 5.606 10.364 1.00 88.56 89 THR A C 1
ATOM 647 O O . THR A 1 89 ? 4.972 5.725 9.296 1.00 88.56 89 THR A O 1
ATOM 650 N N . PRO A 1 90 ? 6.833 6.068 10.521 1.00 87.88 90 PRO A N 1
ATOM 651 C CA . PRO A 1 90 ? 7.579 6.653 9.420 1.00 87.88 90 PRO A CA 1
ATOM 652 C C . PRO A 1 90 ? 7.717 5.657 8.270 1.00 87.88 90 PRO A C 1
ATOM 654 O O . PRO A 1 90 ? 8.189 4.533 8.454 1.00 87.88 90 PRO A O 1
ATOM 657 N N . ARG A 1 91 ? 7.325 6.087 7.072 1.00 87.56 91 ARG A N 1
ATOM 658 C CA . ARG A 1 91 ? 7.594 5.341 5.845 1.00 87.56 91 ARG A CA 1
ATOM 659 C C . ARG A 1 91 ? 9.106 5.354 5.574 1.00 87.56 91 ARG A C 1
ATOM 661 O O . ARG A 1 91 ? 9.716 6.416 5.720 1.00 87.56 91 ARG A O 1
ATOM 668 N N . PRO A 1 92 ? 9.721 4.228 5.169 1.00 82.44 92 PRO A N 1
ATOM 669 C CA . PRO A 1 92 ? 11.145 4.187 4.872 1.00 82.44 92 PRO A CA 1
ATOM 670 C C . PRO A 1 92 ? 11.511 5.206 3.790 1.00 82.44 92 PRO A C 1
ATOM 672 O O . PRO A 1 92 ? 10.961 5.183 2.689 1.00 82.44 92 PRO A O 1
ATOM 675 N N . SER A 1 93 ? 12.464 6.083 4.095 1.00 77.31 93 SER A N 1
ATOM 676 C CA . SER A 1 93 ? 13.119 6.916 3.092 1.00 77.31 93 SER A CA 1
ATOM 677 C C . SER A 1 93 ? 14.417 6.225 2.706 1.00 77.31 93 SER A C 1
ATOM 679 O O . SER A 1 93 ? 15.321 6.113 3.527 1.00 77.31 93 SER A O 1
ATOM 681 N N . ILE A 1 94 ? 14.501 5.722 1.477 1.00 74.69 94 ILE A N 1
ATOM 682 C CA . ILE A 1 94 ? 15.774 5.250 0.928 1.00 74.69 94 ILE A CA 1
ATOM 683 C C . ILE A 1 94 ? 16.477 6.452 0.303 1.00 74.69 94 ILE A C 1
ATOM 685 O O . ILE A 1 94 ? 15.876 7.177 -0.488 1.00 74.69 94 ILE A O 1
ATOM 689 N N . GLU A 1 95 ? 17.734 6.673 0.674 1.00 64.88 95 GLU A N 1
ATOM 690 C CA . GLU A 1 95 ? 18.582 7.701 0.072 1.00 64.88 95 GLU A CA 1
ATOM 691 C C . GLU A 1 95 ? 18.955 7.307 -1.370 1.00 64.88 95 GLU A C 1
ATOM 693 O O . GLU A 1 95 ? 19.397 6.184 -1.621 1.00 64.88 95 GLU A O 1
ATOM 698 N N . GLY A 1 96 ? 18.760 8.221 -2.329 1.00 64.56 96 GLY A N 1
ATOM 699 C CA . GLY A 1 96 ? 19.123 8.030 -3.739 1.00 64.56 96 GLY A CA 1
ATOM 700 C C . GLY A 1 96 ? 18.269 8.842 -4.722 1.00 64.56 96 GLY A C 1
ATOM 701 O O . GLY A 1 96 ? 17.212 9.359 -4.361 1.00 64.56 96 GLY A O 1
ATOM 702 N N . ASP A 1 97 ? 18.713 8.916 -5.983 1.00 61.19 97 ASP A N 1
ATOM 703 C CA . ASP A 1 97 ? 18.024 9.585 -7.105 1.00 61.19 97 ASP A CA 1
ATOM 704 C C . ASP A 1 97 ? 16.799 8.787 -7.594 1.00 61.19 97 ASP A C 1
ATOM 706 O O . ASP A 1 97 ? 16.701 8.346 -8.744 1.00 61.19 97 ASP A O 1
ATOM 710 N N . ALA A 1 98 ? 15.832 8.553 -6.709 1.00 71.56 98 ALA A N 1
ATOM 711 C CA . ALA A 1 98 ? 14.553 8.006 -7.127 1.00 71.56 98 ALA A CA 1
ATOM 712 C C . ALA A 1 98 ? 13.772 9.053 -7.926 1.00 71.56 98 ALA A C 1
ATOM 714 O O . ALA A 1 98 ? 13.539 10.170 -7.461 1.00 71.56 98 ALA A O 1
ATOM 715 N N . VAL A 1 99 ? 13.295 8.664 -9.111 1.00 81.25 99 VAL A N 1
ATOM 716 C CA . VAL A 1 99 ? 12.355 9.485 -9.881 1.00 81.25 99 VAL A CA 1
ATOM 717 C C . VAL A 1 99 ? 11.129 9.781 -9.003 1.00 81.25 99 VAL A C 1
ATOM 719 O O . VAL A 1 99 ? 10.524 8.838 -8.478 1.00 81.25 99 VAL A O 1
ATOM 722 N N . PRO A 1 100 ? 10.722 11.055 -8.849 1.00 87.50 100 PRO A N 1
ATOM 723 C CA . PRO A 1 100 ? 9.539 11.401 -8.071 1.00 87.50 100 PRO A CA 1
ATOM 724 C C . PRO A 1 100 ? 8.294 10.662 -8.575 1.00 87.50 100 PRO A C 1
ATOM 726 O O . PRO A 1 100 ? 8.059 10.577 -9.783 1.00 87.50 100 PRO A O 1
ATOM 729 N N . LEU A 1 101 ? 7.450 10.173 -7.660 1.00 89.50 101 LEU A N 1
ATOM 730 C CA . LEU A 1 101 ? 6.260 9.379 -8.009 1.00 89.50 101 LEU A CA 1
ATOM 731 C C . LEU A 1 101 ? 5.306 10.114 -8.962 1.00 89.50 101 LEU A C 1
ATOM 733 O O . LEU A 1 101 ? 4.733 9.498 -9.857 1.00 89.50 101 LEU A O 1
ATOM 737 N N . SER A 1 102 ? 5.171 11.435 -8.814 1.00 89.94 102 SER A N 1
ATOM 738 C CA . SER A 1 102 ? 4.367 12.272 -9.713 1.00 89.94 102 SER A CA 1
ATOM 739 C C . SER A 1 102 ? 4.894 12.255 -11.150 1.00 89.94 102 SER A C 1
ATOM 741 O O . SER A 1 102 ? 4.116 12.152 -12.097 1.00 89.94 102 SER A O 1
ATOM 743 N N . GLN A 1 103 ? 6.217 12.292 -11.325 1.00 91.00 103 GLN A N 1
ATOM 744 C CA . GLN A 1 103 ? 6.843 12.183 -12.639 1.00 91.00 103 GLN A CA 1
ATOM 745 C C . GLN A 1 103 ? 6.683 10.778 -13.213 1.00 91.00 103 GLN A C 1
ATOM 747 O O . GLN A 1 103 ? 6.396 10.644 -14.400 1.00 91.00 103 GLN A O 1
ATOM 752 N N . LEU A 1 104 ? 6.828 9.742 -12.383 1.00 91.12 104 LEU A N 1
ATOM 753 C CA . LEU A 1 104 ? 6.649 8.354 -12.806 1.00 91.12 104 LEU A CA 1
ATOM 754 C C . LEU A 1 104 ? 5.220 8.104 -13.314 1.00 91.12 104 LEU A C 1
ATOM 756 O O . LEU A 1 104 ? 5.035 7.536 -14.388 1.00 91.12 104 LEU A O 1
ATOM 760 N N . ARG A 1 105 ? 4.218 8.601 -12.577 1.00 92.81 105 ARG A N 1
ATOM 761 C CA . ARG A 1 105 ? 2.798 8.519 -12.946 1.00 92.81 105 ARG A CA 1
ATOM 762 C C . ARG A 1 105 ? 2.518 9.222 -14.268 1.00 92.81 105 ARG A C 1
ATOM 764 O O . ARG A 1 105 ? 1.847 8.655 -15.123 1.00 92.81 105 ARG A O 1
ATOM 771 N N . ARG A 1 106 ? 3.080 10.422 -14.461 1.00 93.75 106 ARG A N 1
ATOM 772 C CA . ARG A 1 106 ? 2.974 11.153 -15.730 1.00 93.75 106 ARG A CA 1
ATOM 773 C C . ARG A 1 106 ? 3.584 10.362 -16.888 1.00 93.75 106 ARG A C 1
ATOM 775 O O . ARG A 1 106 ? 2.902 10.158 -17.879 1.00 93.75 106 ARG A O 1
ATOM 782 N N . ARG A 1 107 ? 4.819 9.865 -16.740 1.00 93.19 107 ARG A N 1
ATOM 783 C CA . ARG A 1 107 ? 5.508 9.087 -17.788 1.00 93.19 107 ARG A CA 1
ATOM 784 C C . ARG A 1 107 ? 4.720 7.841 -18.194 1.00 93.19 107 ARG A C 1
ATOM 786 O O . ARG A 1 107 ? 4.615 7.555 -19.379 1.00 93.19 107 ARG A O 1
ATOM 793 N N . LEU A 1 108 ? 4.150 7.117 -17.231 1.00 93.00 108 LEU A N 1
ATOM 794 C CA . LEU A 1 108 ? 3.297 5.961 -17.525 1.00 93.00 108 LEU A CA 1
ATOM 795 C C . LEU A 1 108 ? 1.994 6.362 -18.221 1.00 93.00 108 LEU A C 1
ATOM 797 O O . LEU A 1 108 ? 1.575 5.676 -19.149 1.00 93.00 108 LEU A O 1
ATOM 801 N N . GLY A 1 109 ? 1.381 7.475 -17.813 1.00 92.75 109 GLY A N 1
ATOM 802 C CA . GLY A 1 109 ? 0.231 8.046 -18.514 1.00 92.75 109 GLY A CA 1
ATOM 803 C C . GLY A 1 109 ? 0.561 8.373 -19.970 1.00 92.75 109 GLY A C 1
ATOM 804 O O . GLY A 1 109 ? -0.140 7.923 -20.868 1.00 92.75 109 GLY A O 1
ATOM 805 N N . ASP A 1 110 ? 1.671 9.068 -20.213 1.00 93.06 110 ASP A N 1
ATOM 806 C CA . ASP A 1 110 ? 2.143 9.383 -21.564 1.00 93.06 110 ASP A CA 1
ATOM 807 C C . ASP A 1 110 ? 2.436 8.118 -22.383 1.00 93.06 110 ASP A C 1
ATOM 809 O O . ASP A 1 110 ? 2.128 8.058 -23.572 1.00 93.06 110 ASP A O 1
ATOM 813 N N . HIS A 1 111 ? 2.979 7.079 -21.750 1.00 93.88 111 HIS A N 1
ATOM 814 C CA . HIS A 1 111 ? 3.228 5.805 -22.410 1.00 93.88 111 HIS A CA 1
ATOM 815 C C . HIS A 1 111 ? 1.941 5.113 -22.866 1.00 93.88 111 HIS A C 1
ATOM 817 O O . HIS A 1 111 ? 1.796 4.802 -24.047 1.00 93.88 111 HIS A O 1
ATOM 823 N N . TYR A 1 112 ? 0.994 4.902 -21.951 1.00 92.38 112 TYR A N 1
ATOM 824 C CA . TYR A 1 112 ? -0.221 4.142 -22.247 1.00 92.38 112 TYR A CA 1
ATOM 825 C C . TYR A 1 112 ? -1.266 4.933 -23.036 1.00 92.38 112 TYR A C 1
ATOM 827 O O . TYR A 1 112 ? -1.995 4.344 -23.829 1.00 92.38 112 TYR A O 1
ATOM 835 N N . LEU A 1 113 ? -1.365 6.245 -22.816 1.00 94.81 113 LEU A N 1
ATOM 836 C CA . LEU A 1 113 ? -2.404 7.081 -23.424 1.00 94.81 113 LEU A CA 1
ATOM 837 C C . LEU A 1 113 ? -1.921 7.785 -24.693 1.00 94.81 113 LEU A C 1
ATOM 839 O O . LEU A 1 113 ? -2.719 8.000 -25.601 1.00 94.81 113 LEU A O 1
ATOM 843 N N . ASN A 1 114 ? -0.628 8.122 -24.767 1.00 93.88 114 ASN A N 1
ATOM 844 C CA . ASN A 1 114 ? -0.063 8.930 -25.853 1.00 93.88 114 ASN A CA 1
ATOM 845 C C . ASN A 1 114 ? 0.983 8.172 -26.696 1.00 93.88 114 ASN A C 1
ATOM 847 O O . ASN A 1 114 ? 1.526 8.739 -27.642 1.00 93.88 114 ASN A O 1
ATOM 851 N N . GLY A 1 115 ? 1.285 6.907 -26.374 1.00 90.44 115 GLY A N 1
ATOM 852 C CA . GLY A 1 115 ? 2.239 6.077 -27.121 1.00 90.44 115 GLY A CA 1
ATOM 853 C C . GLY A 1 115 ? 3.705 6.500 -26.969 1.00 90.44 115 GLY A C 1
ATOM 854 O O . GLY A 1 115 ? 4.545 6.113 -27.782 1.00 90.44 115 GLY A O 1
ATOM 855 N N . VAL A 1 116 ? 4.035 7.302 -25.951 1.00 93.31 116 VAL A N 1
ATOM 856 C CA . VAL A 1 116 ? 5.406 7.779 -25.715 1.00 93.31 116 VAL A CA 1
ATOM 857 C C . VAL A 1 116 ? 6.273 6.636 -25.174 1.00 93.31 116 VAL A C 1
ATOM 859 O O . VAL A 1 116 ? 5.879 5.909 -24.263 1.00 93.31 116 VAL A O 1
ATOM 862 N N . ALA A 1 117 ? 7.480 6.450 -25.708 1.00 85.94 117 ALA A N 1
ATOM 863 C CA . ALA A 1 117 ? 8.394 5.437 -25.184 1.00 85.94 117 ALA A CA 1
ATOM 864 C C . ALA A 1 117 ? 8.818 5.776 -23.745 1.00 85.94 117 ALA A C 1
ATOM 866 O O . ALA A 1 117 ? 9.223 6.904 -23.456 1.00 85.94 117 ALA A O 1
ATOM 867 N N . LEU A 1 118 ? 8.752 4.793 -22.842 1.00 81.12 118 LEU A N 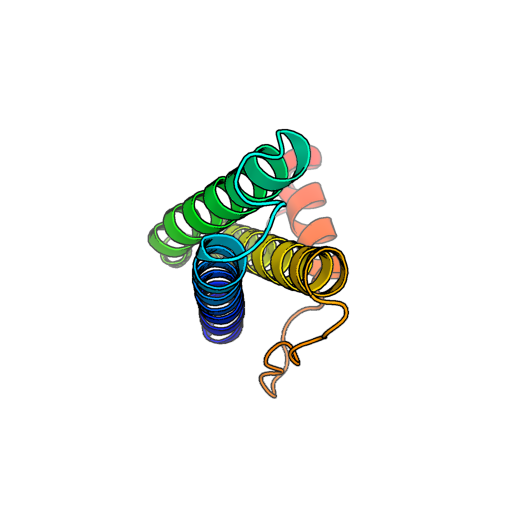1
ATOM 868 C CA . LEU A 1 118 ? 9.196 4.967 -21.461 1.00 81.12 118 LEU A CA 1
ATOM 869 C C . LEU A 1 118 ? 10.715 4.749 -21.379 1.00 81.12 118 LEU A C 1
ATOM 871 O O . LEU A 1 118 ? 11.184 3.648 -21.079 1.00 81.12 118 LEU A O 1
ATOM 875 N N . THR A 1 119 ? 11.462 5.797 -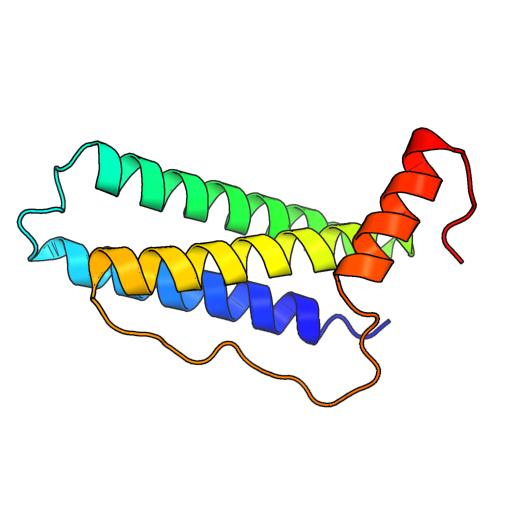21.723 1.00 67.19 119 THR A N 1
ATOM 876 C CA . THR A 1 119 ? 12.932 5.848 -21.657 1.00 67.19 119 THR A CA 1
ATOM 877 C C . THR A 1 119 ? 13.433 6.166 -20.255 1.00 67.19 119 THR A C 1
ATOM 879 O O . THR A 1 119 ? 12.880 7.110 -19.632 1.00 67.19 119 THR A O 1
#

Sequence (119 aa):
MSHAHTLADLGFAQNVQRALVEHLQGSPLKDDTLTIASIGDLEVRIAAADALLAQAGRSSVEAATARLAAAEAAQRASELQVELTGRQTPRPSIEGDAVPLSQLRRRLGDHYLNGVALT

pLDDT: mean 92.36, std 8.37, range [52.25, 98.75]

Radius of gyration: 15.75 Å; chains: 1; bounding box: 37×22×48 Å

Foldseek 3Di:
DDCVLLVLLLVLLVVLLVVLQVVLVPPPCVPPPVLVVLSVVLVVLSVVLVVLVVVLPPDVLSVLVSNLSSNVSSVSSQVSCCVRPVDGDDRDDDDDDDDDNVVSVVLNCCCPPVVDDSD